Protein AF-A0A3D2RSW2-F1 (afdb_monomer_lite)

Secondary structure (DSSP, 8-state):
-------PPTT-SS-----TT-GGG------BTTB---S-EEEE-TTSS-EEEE--TTTTSS---

Foldseek 3Di:
DDDPPQPADPPDPDHDDDCPPVCVVDDDPDDDPQADQADWDWDQDPVNPDIDIDTPVCDPPDGDD

Sequence (65 aa):
MSNVTSIMPLGYAIPTIDLAGQTHRQIVVDKEEGQYLGHVSTVLLEDQQTIIAVYPKGHGNGAVV

Structure (mmCIF, N/CA/C/O backbone):
data_AF-A0A3D2RSW2-F1
#
_entry.id   AF-A0A3D2RSW2-F1
#
loop_
_atom_site.group_PDB
_atom_site.id
_atom_site.type_symbol
_atom_site.label_atom_id
_atom_site.label_alt_id
_atom_site.label_comp_id
_atom_site.label_asym_id
_atom_site.label_entity_id
_atom_site.label_seq_id
_atom_site.pdbx_PDB_ins_code
_atom_site.Cartn_x
_atom_site.Cartn_y
_atom_site.Cartn_z
_atom_site.occupancy
_atom_site.B_iso_or_equiv
_atom_site.auth_seq_id
_atom_site.auth_comp_id
_atom_site.auth_asym_id
_atom_site.auth_atom_id
_atom_site.pdbx_PDB_model_num
ATOM 1 N N . MET A 1 1 ? 9.964 15.449 -33.782 1.00 42.75 1 MET A N 1
ATOM 2 C CA . MET A 1 1 ? 9.544 14.090 -33.378 1.00 42.75 1 MET A CA 1
ATOM 3 C C . MET A 1 1 ? 10.795 13.326 -32.977 1.00 42.75 1 MET A C 1
ATOM 5 O O . MET A 1 1 ? 11.469 12.773 -33.833 1.00 42.75 1 MET A O 1
ATOM 9 N N . SER A 1 2 ? 11.202 13.427 -31.714 1.00 44.03 2 SER A N 1
ATOM 10 C CA . SER A 1 2 ? 12.439 12.825 -31.208 1.00 44.03 2 SER A CA 1
ATOM 11 C C . SER A 1 2 ? 12.154 11.420 -30.684 1.00 44.03 2 SER A C 1
ATOM 13 O O . SER A 1 2 ? 11.509 11.271 -29.648 1.00 44.03 2 SER A O 1
ATOM 15 N N . ASN A 1 3 ? 12.633 10.402 -31.404 1.00 49.44 3 ASN A N 1
ATOM 16 C CA . ASN A 1 3 ? 12.688 9.027 -30.916 1.00 49.44 3 ASN A CA 1
ATOM 17 C C . ASN A 1 3 ? 13.682 8.967 -29.754 1.00 49.44 3 ASN A C 1
ATOM 19 O O . ASN A 1 3 ? 14.893 8.966 -29.963 1.00 49.44 3 ASN A O 1
ATOM 23 N N . VAL A 1 4 ? 13.166 8.947 -28.528 1.00 56.81 4 VAL A N 1
ATOM 24 C CA . VAL A 1 4 ? 13.967 8.616 -27.352 1.00 56.81 4 VAL A CA 1
ATOM 25 C C . VAL A 1 4 ? 14.238 7.117 -27.419 1.00 56.81 4 VAL A C 1
ATOM 27 O O . VAL A 1 4 ? 13.341 6.306 -27.196 1.00 56.81 4 VAL A O 1
ATOM 30 N N . THR A 1 5 ? 15.462 6.742 -27.777 1.00 57.22 5 THR A N 1
ATOM 31 C CA . THR A 1 5 ? 15.931 5.359 -27.699 1.00 57.22 5 THR A CA 1
ATOM 32 C C . THR A 1 5 ? 15.911 4.943 -26.229 1.00 57.22 5 THR A C 1
ATOM 34 O O . THR A 1 5 ? 16.761 5.364 -25.448 1.00 57.22 5 THR A O 1
ATOM 37 N N . SER A 1 6 ? 14.899 4.170 -25.830 1.00 65.12 6 SER A N 1
ATOM 38 C CA . SER A 1 6 ? 14.840 3.559 -24.502 1.00 65.12 6 SER A CA 1
ATOM 39 C C . SER A 1 6 ? 16.058 2.649 -24.345 1.00 65.12 6 SER A C 1
ATOM 41 O O . SER A 1 6 ? 16.219 1.685 -25.095 1.00 65.12 6 SER A O 1
ATOM 43 N N . ILE A 1 7 ? 16.949 2.985 -23.412 1.00 68.44 7 ILE A N 1
ATOM 44 C CA . ILE A 1 7 ? 18.054 2.108 -23.031 1.00 68.44 7 ILE A CA 1
ATOM 45 C C . ILE A 1 7 ? 17.457 0.888 -22.322 1.00 68.44 7 ILE A C 1
ATOM 47 O O . ILE A 1 7 ? 17.038 0.964 -21.171 1.00 68.44 7 ILE A O 1
ATOM 51 N N . MET A 1 8 ? 17.354 -0.237 -23.031 1.00 73.88 8 MET A 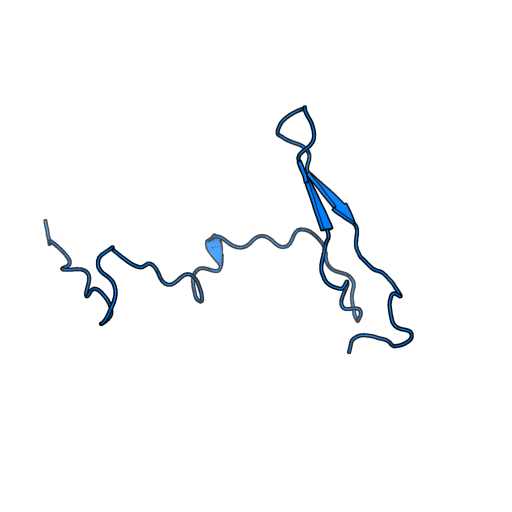N 1
ATOM 52 C CA . MET A 1 8 ? 16.952 -1.495 -22.404 1.00 73.88 8 MET A CA 1
ATOM 53 C C . MET A 1 8 ? 18.052 -1.920 -21.418 1.00 73.88 8 MET A C 1
ATOM 55 O O . MET A 1 8 ? 19.226 -1.927 -21.804 1.00 73.88 8 MET A O 1
ATOM 59 N N . PRO A 1 9 ? 17.724 -2.258 -20.158 1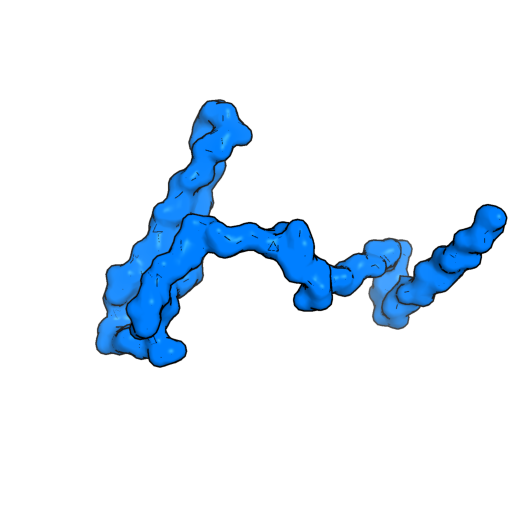.00 80.69 9 PRO A N 1
ATOM 60 C CA . PRO A 1 9 ? 18.716 -2.740 -19.209 1.00 80.69 9 PRO A CA 1
ATOM 61 C C . PRO A 1 9 ? 19.352 -4.037 -19.707 1.00 80.69 9 PRO A C 1
ATOM 63 O O . PRO A 1 9 ? 18.699 -4.861 -20.354 1.00 80.69 9 PRO A O 1
ATOM 66 N N . LEU A 1 10 ? 20.630 -4.238 -19.374 1.00 83.06 10 LEU A N 1
ATOM 67 C CA . LEU A 1 10 ? 21.336 -5.468 -19.724 1.00 83.06 10 LEU A CA 1
ATOM 68 C C . LEU A 1 10 ? 20.575 -6.695 -19.193 1.00 83.06 10 LEU A C 1
ATOM 70 O O . LEU A 1 10 ? 20.206 -6.742 -18.022 1.00 83.06 10 LEU A O 1
ATOM 74 N N . GLY A 1 11 ? 20.377 -7.695 -20.054 1.00 87.88 11 GLY A N 1
ATOM 75 C CA . GLY A 1 11 ? 19.756 -8.973 -19.689 1.00 87.88 11 GLY A CA 1
ATOM 76 C C . GLY A 1 11 ? 18.246 -9.066 -19.918 1.00 87.88 11 GLY A C 1
ATOM 77 O O . GLY A 1 11 ? 17.691 -10.149 -19.750 1.00 87.88 11 GLY A O 1
ATOM 78 N N . TYR A 1 12 ? 17.586 -7.990 -20.355 1.00 86.94 12 TYR A N 1
ATOM 79 C CA . TYR A 1 12 ? 16.162 -8.015 -20.696 1.00 86.94 12 TYR A CA 1
ATOM 80 C C . TYR A 1 12 ? 15.950 -7.927 -22.209 1.00 86.94 12 TYR A C 1
ATOM 82 O O . TYR A 1 12 ? 16.545 -7.098 -22.891 1.00 86.94 12 TYR A O 1
ATOM 90 N N . ALA A 1 13 ? 15.073 -8.787 -22.732 1.00 89.38 13 ALA A N 1
ATOM 91 C CA . ALA A 1 13 ? 14.680 -8.803 -24.145 1.00 89.38 13 ALA A CA 1
ATOM 92 C C . ALA A 1 13 ? 13.419 -7.964 -24.436 1.00 89.38 13 ALA A C 1
ATOM 94 O O . ALA A 1 13 ? 12.975 -7.893 -25.579 1.00 89.38 13 ALA A O 1
ATOM 95 N N . ILE A 1 14 ? 12.827 -7.356 -23.404 1.00 87.25 14 ILE A N 1
ATOM 96 C CA . ILE A 1 14 ? 11.607 -6.547 -23.487 1.00 87.25 14 ILE A CA 1
ATOM 97 C C . ILE A 1 14 ? 11.831 -5.182 -22.824 1.00 87.25 14 ILE A C 1
ATOM 99 O O . ILE A 1 14 ? 12.668 -5.083 -21.921 1.00 87.25 14 ILE A O 1
ATOM 103 N N . PRO A 1 15 ? 11.085 -4.135 -23.224 1.00 87.69 15 PRO A N 1
ATOM 104 C CA . PRO A 1 15 ? 11.158 -2.837 -22.569 1.00 87.69 15 PRO A CA 1
ATOM 105 C C . PRO A 1 15 ? 10.842 -2.945 -21.078 1.00 87.69 15 PRO A C 1
ATOM 107 O O . PRO A 1 15 ? 9.862 -3.573 -20.679 1.00 87.69 15 PRO A O 1
ATOM 110 N N . THR A 1 16 ? 11.654 -2.290 -20.260 1.00 88.38 16 THR A N 1
ATOM 111 C CA . THR A 1 16 ? 11.444 -2.200 -18.816 1.00 88.38 16 THR A CA 1
ATOM 112 C C . THR A 1 16 ? 10.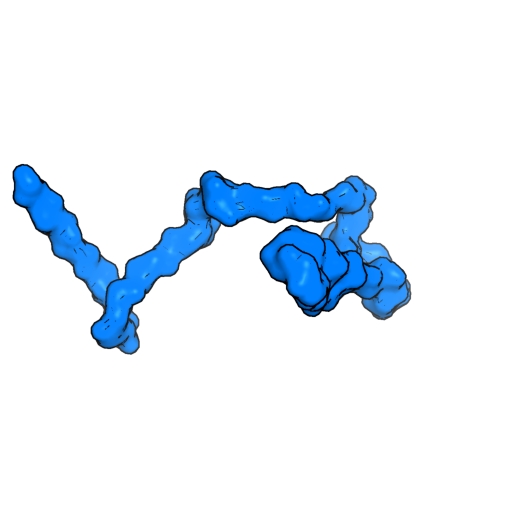991 -0.798 -18.444 1.00 88.38 16 THR A C 1
ATOM 114 O O . THR A 1 16 ? 11.450 0.183 -19.031 1.00 88.38 16 THR A O 1
ATOM 117 N N . ILE A 1 17 ? 10.154 -0.694 -17.420 1.00 86.50 17 ILE A N 1
ATOM 118 C CA . ILE A 1 17 ? 9.775 0.576 -16.806 1.00 86.50 17 ILE A CA 1
ATOM 119 C C . ILE A 1 17 ? 10.140 0.537 -15.322 1.00 86.50 17 ILE A C 1
ATOM 121 O O . ILE A 1 17 ? 9.778 -0.407 -14.625 1.00 86.50 17 ILE A O 1
ATOM 125 N N . ASP A 1 18 ? 10.857 1.555 -14.845 1.00 87.31 18 ASP A N 1
ATOM 126 C CA . ASP A 1 18 ? 11.088 1.746 -13.412 1.00 87.31 18 ASP A CA 1
ATOM 127 C C . ASP A 1 18 ? 9.913 2.525 -12.804 1.00 87.31 18 ASP A C 1
ATOM 129 O O . ASP A 1 18 ? 9.590 3.645 -13.222 1.00 87.31 18 ASP A O 1
ATOM 133 N N . LEU A 1 19 ? 9.247 1.904 -11.833 1.00 91.94 19 LEU A N 1
ATOM 134 C CA . LEU A 1 19 ? 8.097 2.468 -11.130 1.00 91.94 19 LEU A CA 1
ATOM 135 C C . LEU A 1 19 ? 8.471 3.084 -9.777 1.00 91.94 19 LEU A C 1
ATOM 137 O O . LEU A 1 19 ? 7.615 3.734 -9.176 1.00 91.94 19 LEU A O 1
ATOM 141 N N . ALA A 1 20 ? 9.713 2.927 -9.302 1.00 91.06 20 ALA A N 1
ATOM 142 C CA . ALA A 1 20 ? 10.116 3.309 -7.947 1.00 91.06 20 ALA A CA 1
ATOM 143 C C . ALA A 1 20 ? 9.843 4.792 -7.643 1.00 91.06 20 ALA A C 1
ATOM 145 O O . ALA A 1 20 ? 9.364 5.128 -6.563 1.00 91.06 20 ALA A O 1
ATOM 146 N N . GLY A 1 21 ? 10.079 5.676 -8.618 1.00 92.06 21 GLY A N 1
ATOM 147 C CA . GLY A 1 21 ? 9.823 7.115 -8.493 1.00 92.06 21 GLY A CA 1
ATOM 148 C C . GLY A 1 21 ? 8.423 7.578 -8.920 1.00 92.06 21 GLY A C 1
ATOM 149 O O . GLY A 1 21 ? 8.115 8.764 -8.811 1.00 92.06 21 GLY A O 1
ATOM 150 N N . GLN A 1 22 ? 7.561 6.697 -9.437 1.00 95.12 22 GLN A N 1
ATOM 151 C CA . GLN A 1 22 ? 6.273 7.086 -10.030 1.00 95.12 22 GLN A CA 1
ATOM 152 C C . GLN A 1 22 ? 5.156 7.188 -8.981 1.00 95.12 22 GLN A C 1
ATOM 154 O O . GLN A 1 22 ? 4.154 6.477 -9.042 1.00 95.12 22 GLN A O 1
ATOM 159 N N . THR A 1 23 ? 5.304 8.113 -8.032 1.00 94.25 23 THR A N 1
ATOM 160 C CA . THR A 1 23 ? 4.354 8.314 -6.919 1.00 94.25 23 THR A CA 1
ATOM 161 C C . THR A 1 23 ? 2.938 8.665 -7.377 1.00 94.25 23 THR A C 1
ATOM 163 O O . THR A 1 23 ? 1.978 8.276 -6.727 1.00 94.25 23 THR A O 1
ATOM 166 N N . HIS A 1 24 ? 2.777 9.309 -8.538 1.00 95.31 24 HIS A N 1
ATOM 167 C CA . HIS A 1 24 ? 1.465 9.623 -9.125 1.00 95.31 24 HIS A CA 1
ATOM 168 C C . HIS A 1 24 ? 0.611 8.387 -9.471 1.00 95.31 24 HIS A C 1
ATOM 170 O O . HIS A 1 24 ? -0.582 8.524 -9.726 1.00 95.31 24 HIS A O 1
ATOM 176 N N . ARG A 1 25 ? 1.209 7.188 -9.519 1.00 93.94 25 ARG A N 1
ATOM 177 C CA . ARG A 1 25 ? 0.502 5.912 -9.732 1.00 93.94 25 ARG A CA 1
ATOM 178 C C . ARG A 1 25 ? 0.157 5.193 -8.433 1.00 93.94 25 ARG A C 1
ATOM 180 O O . ARG A 1 25 ? -0.471 4.140 -8.473 1.00 93.94 25 ARG A O 1
ATOM 187 N N . GLN A 1 26 ? 0.620 5.711 -7.303 1.00 93.44 26 GLN A N 1
ATOM 188 C CA . GLN A 1 26 ? 0.454 5.099 -5.996 1.00 93.44 26 GLN A CA 1
ATOM 189 C C . GLN A 1 26 ? -0.709 5.784 -5.284 1.00 93.44 26 GLN A C 1
ATOM 191 O O . GLN A 1 26 ? -0.797 7.010 -5.247 1.00 93.44 26 GLN A O 1
ATOM 196 N N . ILE A 1 27 ? -1.605 4.986 -4.716 1.00 91.06 27 ILE A N 1
ATOM 197 C CA . ILE A 1 27 ? -2.740 5.461 -3.929 1.0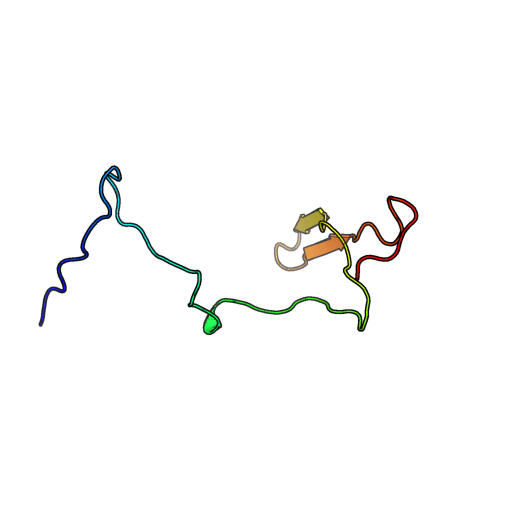0 91.06 27 ILE A CA 1
ATOM 198 C C . ILE A 1 27 ? -2.679 4.748 -2.584 1.00 91.06 27 ILE A C 1
ATOM 200 O O . ILE A 1 27 ? -2.558 3.525 -2.527 1.00 91.06 27 ILE A O 1
ATOM 204 N N . VAL A 1 28 ? -2.741 5.521 -1.501 1.00 89.88 28 VAL A N 1
ATOM 205 C CA . VAL A 1 28 ? -2.856 4.972 -0.148 1.00 89.88 28 VAL A CA 1
ATOM 206 C C . VAL A 1 28 ? -4.314 4.588 0.070 1.00 89.88 28 VAL A C 1
ATOM 208 O O . VAL A 1 28 ? -5.188 5.448 0.024 1.00 89.88 28 VAL A O 1
ATOM 211 N N . VAL A 1 29 ? -4.563 3.295 0.273 1.00 88.88 29 VAL A N 1
ATOM 212 C CA . VAL A 1 29 ? -5.917 2.750 0.467 1.00 88.88 29 VAL A CA 1
ATOM 213 C C . VAL A 1 29 ? -6.314 2.743 1.944 1.00 88.88 29 VAL A C 1
ATOM 215 O O . VAL A 1 29 ? -7.464 3.019 2.260 1.00 88.88 29 VAL A O 1
ATOM 218 N N . ASP A 1 30 ? -5.366 2.473 2.844 1.00 89.75 30 ASP A N 1
ATOM 219 C CA . ASP A 1 30 ? -5.581 2.490 4.294 1.00 89.75 30 ASP A CA 1
ATOM 220 C C . ASP A 1 30 ? -4.273 2.840 5.024 1.00 89.75 30 ASP A C 1
ATOM 222 O O . ASP A 1 30 ? -3.176 2.582 4.510 1.00 89.75 30 ASP A O 1
ATOM 226 N N . LYS A 1 31 ? -4.385 3.451 6.204 1.00 90.44 31 LYS A N 1
ATOM 227 C CA . LYS A 1 31 ? -3.263 3.820 7.075 1.00 90.44 31 LYS A CA 1
ATOM 228 C C . LYS A 1 31 ? -3.743 3.976 8.515 1.00 90.44 31 LYS A C 1
ATOM 230 O O . LYS A 1 31 ? -4.642 4.765 8.790 1.00 90.44 31 LYS A O 1
ATOM 235 N N . GLU A 1 32 ? -3.038 3.330 9.438 1.00 88.50 32 GLU A N 1
ATOM 236 C CA . GLU A 1 32 ? -3.210 3.514 10.879 1.00 88.50 32 GLU A CA 1
ATOM 237 C C . GLU A 1 32 ? -1.938 4.138 11.469 1.00 88.50 32 GLU A C 1
ATOM 239 O O . GLU A 1 32 ? -0.820 3.731 11.147 1.00 88.50 32 GLU A O 1
ATOM 244 N N . GLU A 1 33 ? -2.087 5.193 12.269 1.00 89.69 33 GLU A N 1
ATOM 245 C CA . GLU A 1 33 ? -0.939 5.881 12.861 1.00 89.69 33 GLU A CA 1
ATOM 246 C C . GLU A 1 33 ? -0.247 4.990 13.899 1.00 89.69 33 GLU A C 1
ATOM 248 O O . GLU A 1 33 ? -0.898 4.394 14.751 1.00 89.69 33 GLU A O 1
ATOM 253 N N . GLY A 1 34 ? 1.085 4.903 13.823 1.00 85.81 34 GLY A N 1
ATOM 254 C CA . GLY A 1 34 ? 1.891 4.131 14.774 1.00 85.81 34 GLY A CA 1
ATOM 255 C C . GLY A 1 34 ? 1.759 2.610 14.651 1.00 85.81 34 GLY A C 1
ATOM 256 O O . GLY A 1 34 ? 2.256 1.898 15.518 1.00 85.81 34 GLY A O 1
ATOM 257 N N . GLN A 1 35 ? 1.103 2.107 13.601 1.00 83.56 35 GLN A N 1
ATOM 258 C CA . GLN A 1 35 ? 0.863 0.682 13.407 1.00 83.56 35 GLN A CA 1
ATOM 259 C C . GLN A 1 35 ? 1.123 0.293 11.954 1.00 83.56 35 GLN A C 1
ATOM 261 O O . GLN A 1 35 ? 0.446 0.763 11.039 1.00 83.56 35 GLN A O 1
ATOM 266 N N . TYR A 1 36 ? 2.033 -0.653 11.726 1.00 82.38 36 TYR A N 1
ATOM 267 C CA . TYR A 1 36 ? 2.056 -1.346 10.440 1.00 82.38 36 TYR A CA 1
ATOM 268 C C . TYR A 1 36 ? 1.038 -2.487 10.413 1.00 82.38 36 TYR A C 1
ATOM 270 O O . TYR A 1 36 ? 0.956 -3.331 11.309 1.00 82.38 36 TYR A O 1
ATOM 278 N N . LEU A 1 37 ? 0.229 -2.478 9.357 1.00 84.69 37 LEU A N 1
ATOM 279 C CA . LEU A 1 37 ? -0.960 -3.314 9.218 1.00 84.69 37 LEU A CA 1
ATOM 280 C C . LEU A 1 37 ? -0.661 -4.742 8.734 1.00 84.69 37 LEU A C 1
ATOM 282 O O . LEU A 1 37 ? -1.573 -5.563 8.673 1.00 84.69 37 LEU A O 1
ATOM 286 N N . GLY A 1 38 ? 0.598 -5.064 8.423 1.00 82.62 38 GLY A N 1
ATOM 287 C CA . GLY A 1 38 ? 0.984 -6.387 7.939 1.00 82.62 38 GLY A CA 1
ATOM 288 C C . GLY A 1 38 ? 0.801 -6.582 6.434 1.00 82.62 38 GLY A C 1
ATOM 289 O O . GLY A 1 38 ? 0.420 -5.673 5.699 1.00 82.62 38 GLY A O 1
ATOM 290 N N . HIS A 1 39 ? 1.081 -7.805 5.974 1.00 85.62 39 HIS A N 1
ATOM 291 C CA . HIS A 1 39 ? 0.808 -8.199 4.595 1.00 85.62 39 HIS A CA 1
ATOM 292 C C . HIS A 1 39 ? -0.702 -8.345 4.392 1.00 85.62 39 HIS A C 1
ATOM 294 O O . HIS A 1 39 ? -1.335 -9.216 4.987 1.00 85.62 39 HIS A O 1
ATOM 300 N N . VAL A 1 40 ? -1.270 -7.482 3.558 1.00 89.19 40 VAL A N 1
ATOM 301 C CA . VAL A 1 40 ? -2.701 -7.488 3.254 1.00 89.19 40 VAL A CA 1
ATOM 302 C C . VAL A 1 40 ? -3.064 -8.677 2.362 1.00 89.19 40 VAL A C 1
ATOM 304 O O . VAL A 1 40 ? -2.378 -8.959 1.383 1.00 89.19 40 VAL A O 1
ATOM 307 N N . SER A 1 41 ? -4.164 -9.357 2.681 1.00 91.38 41 SER A N 1
ATOM 308 C CA . SER A 1 41 ? -4.830 -10.282 1.756 1.00 91.38 41 SER A CA 1
ATOM 309 C C . SER A 1 41 ? -6.006 -9.570 1.100 1.00 91.38 41 SER A C 1
ATOM 311 O O . SER A 1 41 ? -6.782 -8.911 1.795 1.00 91.38 41 SER A O 1
ATOM 313 N N . THR A 1 42 ? -6.151 -9.687 -0.220 1.00 94.81 42 THR A N 1
ATOM 314 C CA . THR A 1 42 ? -7.222 -9.015 -0.967 1.00 94.81 42 THR A CA 1
ATOM 315 C C . THR A 1 42 ? -8.025 -9.977 -1.833 1.00 94.81 42 THR A C 1
ATOM 317 O O . THR A 1 42 ? -7.520 -11.004 -2.284 1.00 94.81 42 THR A O 1
ATOM 320 N N . VAL A 1 43 ? -9.287 -9.628 -2.085 1.00 97.31 43 VAL A N 1
ATOM 321 C CA . VAL A 1 43 ? -10.127 -10.264 -3.107 1.00 97.31 43 VAL A CA 1
ATOM 322 C C . VAL A 1 43 ? -10.956 -9.198 -3.826 1.00 97.31 43 VAL A C 1
ATOM 324 O O . VAL A 1 43 ? -11.495 -8.294 -3.187 1.00 97.31 43 VAL A O 1
ATOM 327 N N . LEU A 1 44 ? -11.035 -9.287 -5.156 1.00 97.75 44 LEU A N 1
ATOM 328 C CA . LEU A 1 44 ? -11.961 -8.495 -5.968 1.00 97.75 44 LEU A CA 1
ATOM 329 C C . LEU A 1 44 ? -13.323 -9.196 -5.975 1.00 97.75 44 LEU A C 1
ATOM 331 O O . LEU A 1 44 ? -13.391 -10.392 -6.259 1.00 97.75 44 LEU A O 1
ATOM 335 N N . LEU A 1 45 ? -14.387 -8.467 -5.649 1.00 97.69 45 LEU A N 1
ATOM 336 C CA . LEU A 1 45 ? -15.744 -9.002 -5.628 1.00 97.69 45 LEU A CA 1
ATOM 337 C C . LEU A 1 45 ? -16.329 -9.133 -7.040 1.00 97.69 45 LEU A C 1
ATOM 339 O O . LEU A 1 45 ? -15.814 -8.591 -8.018 1.00 97.69 45 LEU A O 1
ATOM 343 N N . GLU A 1 46 ? -17.443 -9.858 -7.137 1.00 98.25 46 GLU A N 1
ATOM 344 C CA . GLU A 1 46 ? -18.121 -10.165 -8.405 1.00 98.25 46 GLU A CA 1
ATOM 345 C C . GLU A 1 46 ? -18.631 -8.919 -9.148 1.00 98.25 46 GLU A C 1
ATOM 347 O O . GLU A 1 46 ? -18.810 -8.953 -10.365 1.00 98.25 46 GLU A O 1
ATOM 352 N N . ASP A 1 47 ? -18.817 -7.800 -8.441 1.00 98.12 47 ASP A N 1
ATOM 353 C CA . ASP A 1 47 ? -19.195 -6.511 -9.031 1.00 98.12 47 ASP A CA 1
ATOM 354 C C . ASP A 1 47 ? -18.064 -5.849 -9.842 1.00 98.12 47 ASP A C 1
ATOM 356 O O . ASP A 1 47 ? -18.290 -4.812 -10.475 1.00 98.12 47 ASP A O 1
ATOM 360 N N . GLN A 1 48 ? -16.864 -6.451 -9.829 1.00 97.12 48 GLN A N 1
ATOM 361 C CA . GLN A 1 48 ? -15.642 -6.017 -10.514 1.00 97.12 48 GLN A CA 1
ATOM 362 C C . GLN A 1 48 ? -15.181 -4.603 -10.138 1.00 97.12 48 GLN A C 1
ATOM 364 O O . GLN A 1 48 ? -14.397 -3.984 -10.858 1.00 97.12 48 GLN A O 1
ATOM 369 N N . GLN A 1 49 ? -15.657 -4.088 -9.009 1.00 97.25 49 GLN A N 1
ATOM 370 C CA . GLN A 1 49 ? -15.407 -2.717 -8.567 1.00 97.25 49 GLN A CA 1
ATOM 371 C C . GLN A 1 49 ? -14.969 -2.672 -7.109 1.00 97.25 49 GLN A C 1
ATOM 373 O O . GLN A 1 49 ? -14.123 -1.855 -6.744 1.00 97.25 49 GLN A O 1
ATOM 378 N N . THR A 1 50 ? -15.498 -3.567 -6.281 1.00 96.19 50 THR A N 1
ATOM 379 C CA . THR A 1 50 ? -15.231 -3.582 -4.850 1.00 96.19 50 THR A CA 1
ATOM 380 C C . THR A 1 50 ? -14.101 -4.550 -4.532 1.00 96.19 50 THR A C 1
ATOM 382 O O . THR A 1 50 ? -14.152 -5.731 -4.870 1.00 96.19 50 THR A O 1
ATOM 385 N N . ILE A 1 51 ? -13.081 -4.061 -3.829 1.00 96.25 51 ILE A N 1
ATOM 386 C CA . ILE A 1 51 ? -11.990 -4.882 -3.299 1.00 96.25 51 ILE A CA 1
ATOM 387 C C . ILE A 1 51 ? -12.177 -4.996 -1.789 1.00 96.25 51 ILE A C 1
ATOM 389 O O . ILE A 1 51 ? -12.269 -3.982 -1.098 1.00 96.25 51 ILE A O 1
ATOM 393 N N . ILE A 1 52 ? -12.189 -6.223 -1.268 1.00 95.19 52 ILE A N 1
ATOM 394 C CA . ILE A 1 52 ? -12.057 -6.468 0.170 1.00 95.19 52 ILE A CA 1
ATOM 395 C C . ILE A 1 52 ? -10.574 -6.613 0.492 1.00 95.19 52 ILE A C 1
ATOM 397 O O . ILE A 1 52 ? -9.873 -7.403 -0.140 1.00 95.19 52 ILE A O 1
ATOM 401 N N . ALA A 1 53 ? -10.118 -5.876 1.502 1.00 93.44 53 ALA A N 1
ATOM 402 C CA . ALA A 1 53 ? -8.789 -5.988 2.084 1.00 93.44 53 ALA A CA 1
ATOM 403 C C . ALA A 1 53 ? -8.898 -6.480 3.533 1.00 93.44 53 ALA A C 1
ATOM 405 O O . ALA A 1 53 ? -9.662 -5.931 4.327 1.00 93.44 53 ALA A O 1
ATOM 406 N N . VAL A 1 54 ? -8.132 -7.516 3.881 1.00 91.38 54 VAL A N 1
ATOM 407 C CA . VAL A 1 54 ? -8.042 -8.055 5.243 1.00 91.38 54 VAL A CA 1
ATOM 408 C C . V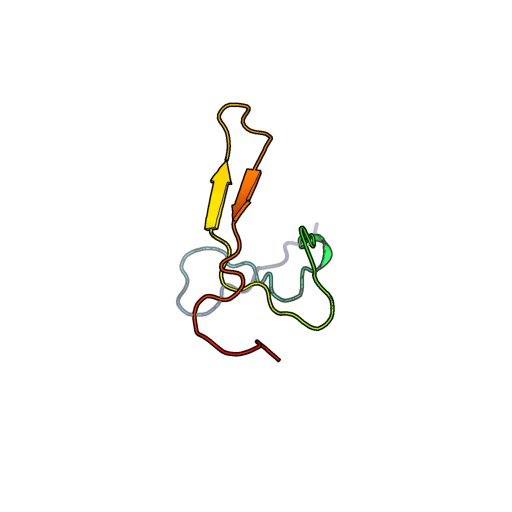AL A 1 54 ? -6.601 -7.953 5.723 1.00 91.38 54 VAL A C 1
ATOM 410 O O . VAL A 1 54 ? -5.673 -8.435 5.071 1.00 91.38 54 VAL A O 1
ATOM 413 N N . TYR A 1 55 ? -6.429 -7.330 6.886 1.00 88.06 55 TYR A N 1
ATOM 414 C CA . TYR A 1 55 ? -5.132 -7.086 7.504 1.00 88.06 55 TYR A CA 1
ATOM 415 C C . TYR A 1 55 ? -4.898 -8.060 8.666 1.00 88.06 55 TYR A C 1
ATOM 417 O O . TYR A 1 55 ? -5.798 -8.242 9.492 1.00 88.06 55 TYR A O 1
ATOM 425 N N . PRO A 1 56 ? -3.702 -8.657 8.795 1.00 82.38 56 PRO A N 1
ATOM 426 C CA . PRO A 1 56 ? -3.340 -9.535 9.906 1.00 82.38 56 PRO A CA 1
ATOM 427 C C . PRO A 1 56 ? -3.025 -8.724 11.177 1.00 82.38 56 PRO A C 1
ATOM 429 O O . PRO A 1 56 ? -1.932 -8.813 11.740 1.00 82.38 56 PRO A O 1
ATOM 432 N N . LYS A 1 57 ? -3.982 -7.913 11.642 1.00 71.31 57 LYS A N 1
ATOM 433 C CA . LYS A 1 57 ? -3.850 -7.117 12.869 1.00 71.31 57 LYS A CA 1
ATOM 434 C C . LYS A 1 57 ? -3.591 -8.053 14.057 1.00 71.31 57 LYS A C 1
ATOM 436 O O . LYS A 1 57 ? -4.452 -8.846 14.428 1.00 71.31 57 LYS A O 1
ATOM 441 N N . GLY A 1 58 ? -2.388 -7.982 14.628 1.00 62.62 58 GLY A N 1
ATOM 442 C CA . GLY A 1 58 ? -1.978 -8.788 15.784 1.00 62.62 58 GLY A CA 1
ATOM 443 C C . GLY A 1 58 ? -1.468 -10.206 15.481 1.00 62.62 58 GLY A C 1
ATOM 444 O O . GLY A 1 58 ? -1.219 -10.961 16.421 1.00 62.62 58 GLY A O 1
ATOM 445 N N . HIS A 1 59 ? -1.271 -10.599 14.216 1.00 53.28 59 HIS A N 1
ATOM 446 C CA . HIS A 1 59 ? -0.653 -11.894 13.899 1.00 53.28 59 HIS A CA 1
ATOM 447 C C . HIS A 1 59 ? 0.867 -11.825 14.144 1.00 53.28 59 HIS A C 1
ATOM 449 O O . HIS A 1 59 ? 1.586 -11.158 13.404 1.00 53.28 59 HIS A O 1
ATOM 455 N N . GLY A 1 60 ? 1.345 -12.498 15.202 1.00 54.66 60 GLY A N 1
ATOM 456 C CA . GLY A 1 60 ? 2.761 -12.528 15.597 1.00 54.66 60 GLY A CA 1
ATOM 457 C C . GLY A 1 60 ? 3.161 -11.646 16.797 1.00 54.66 60 GLY A C 1
ATOM 458 O O . GLY A 1 60 ? 4.265 -11.135 16.803 1.00 54.66 60 GLY A O 1
ATOM 459 N N . ASN A 1 61 ? 2.308 -11.453 17.812 1.00 54.31 61 ASN A N 1
ATOM 460 C CA . ASN A 1 61 ? 2.655 -11.024 19.193 1.00 54.31 61 ASN A CA 1
ATOM 461 C C . ASN A 1 61 ? 3.587 -9.800 19.447 1.00 54.31 61 ASN A C 1
ATOM 463 O O . ASN A 1 61 ? 4.069 -9.646 20.568 1.00 54.31 61 ASN A O 1
ATOM 467 N N . GLY A 1 62 ? 3.810 -8.876 18.511 1.00 50.09 62 GLY A N 1
ATOM 468 C CA . GLY A 1 62 ? 4.557 -7.640 18.790 1.00 50.09 62 GLY A CA 1
ATOM 469 C C . GLY A 1 62 ? 4.250 -6.523 17.798 1.00 50.09 62 GLY A C 1
ATOM 470 O O . GLY A 1 62 ? 4.020 -6.798 16.623 1.00 50.09 62 GLY A O 1
ATOM 471 N N . ALA A 1 63 ? 4.212 -5.274 18.283 1.00 39.22 63 ALA A N 1
ATOM 472 C CA . ALA A 1 63 ? 3.944 -4.089 17.469 1.00 39.22 63 ALA A CA 1
ATOM 473 C C . ALA A 1 63 ? 4.931 -4.001 16.303 1.00 39.22 63 ALA A C 1
ATOM 475 O O . ALA A 1 63 ? 6.135 -4.187 16.495 1.00 39.22 63 ALA A O 1
ATOM 476 N N . VAL A 1 64 ? 4.435 -3.691 15.107 1.00 41.75 64 VAL A N 1
ATOM 477 C CA . VAL A 1 64 ? 5.342 -3.289 14.038 1.00 41.75 64 VAL A CA 1
ATOM 478 C C . VAL A 1 64 ? 5.599 -1.794 14.191 1.00 41.75 64 VAL A C 1
ATOM 480 O O . VAL A 1 64 ? 4.676 -1.001 14.006 1.00 41.75 64 VAL A O 1
ATOM 483 N N . VAL A 1 65 ? 6.832 -1.479 14.607 1.00 43.66 65 VAL A N 1
ATOM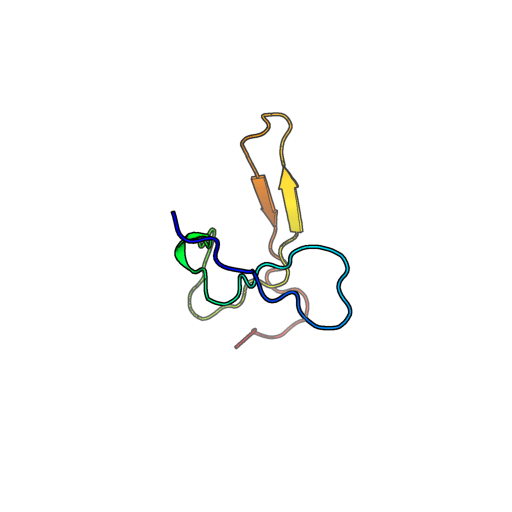 484 C CA . VAL A 1 65 ? 7.411 -0.129 14.737 1.00 43.66 65 VAL A CA 1
ATOM 485 C C . VAL A 1 65 ? 7.549 0.528 13.369 1.00 43.66 65 VAL A C 1
ATOM 487 O O . VAL A 1 65 ? 7.955 -0.190 12.425 1.00 43.66 65 VAL A O 1
#

pLDDT: mean 81.16, std 17.18, range [39.22, 98.25]

Radius of gyration: 18.94 Å; chains: 1; bounding box: 40×27×53 Å